Protein AF-A0A7D9M7T0-F1 (afdb_monomer_lite)

InterPro domains:
  IPR007307 Low temperature viability protein Ltv1 [PTHR21531] (1-112)

pLDDT: mean 72.48, std 16.29, range [38.25, 96.38]

Secondary structure (DSSP, 8-state):
----TT--PPP-----TTTT------B-TTT-PBTT-S-SS--------TTSS-SS-----SS-SS--TT--HHHHHHHHHHHHHHHHHHHHHHHHHHHHHHHHHHHHHHHHHHHHHTTS--

Structure (mmCIF, N/CA/C/O backbone):
data_AF-A0A7D9M7T0-F1
#
_entry.id   AF-A0A7D9M7T0-F1
#
loop_
_atom_site.group_PDB
_atom_site.id
_atom_site.type_symbol
_atom_site.label_atom_id
_atom_site.label_alt_id
_atom_site.label_comp_id
_atom_site.label_asym_id
_atom_site.label_entity_id
_atom_site.label_seq_id
_atom_site.pdbx_PDB_ins_code
_atom_site.Cartn_x
_atom_site.Cartn_y
_atom_site.Cartn_z
_atom_site.occupancy
_atom_site.B_iso_or_equiv
_atom_site.auth_seq_id
_atom_site.auth_comp_id
_atom_site.auth_asym_id
_atom_site.auth_atom_id
_atom_site.pdbx_PDB_model_num
ATOM 1 N N . THR A 1 1 ? 5.324 -1.828 -76.327 1.00 62.38 1 THR A N 1
ATOM 2 C CA . THR A 1 1 ? 4.638 -0.762 -75.565 1.00 62.38 1 THR A CA 1
ATOM 3 C C . THR A 1 1 ? 5.184 -0.772 -74.155 1.00 62.38 1 THR A C 1
ATOM 5 O O . THR A 1 1 ? 5.097 -1.794 -73.490 1.00 62.38 1 THR A O 1
ATOM 8 N N . TYR A 1 2 ? 5.849 0.303 -73.731 1.00 72.75 2 TYR A N 1
ATOM 9 C CA . TYR A 1 2 ? 6.428 0.378 -72.387 1.00 72.75 2 TYR A CA 1
ATOM 10 C C . TYR A 1 2 ? 5.342 0.763 -71.377 1.00 72.75 2 TYR A C 1
ATOM 12 O O . TYR A 1 2 ? 4.577 1.696 -71.609 1.00 72.75 2 TYR A O 1
ATOM 20 N N . SER A 1 3 ? 5.258 0.018 -70.277 1.00 74.81 3 SER A N 1
ATOM 21 C CA . SER A 1 3 ? 4.348 0.291 -69.164 1.00 74.81 3 SER A CA 1
ATOM 22 C C . SER A 1 3 ? 5.006 1.291 -68.213 1.00 74.81 3 SER A C 1
ATOM 24 O O . SER A 1 3 ? 5.976 0.942 -67.542 1.00 74.81 3 SER A O 1
ATOM 26 N N . ASN A 1 4 ? 4.488 2.519 -68.128 1.00 75.56 4 ASN A N 1
ATOM 27 C CA . ASN A 1 4 ? 4.960 3.502 -67.152 1.00 75.56 4 ASN A CA 1
ATOM 28 C C . ASN A 1 4 ? 4.275 3.283 -65.796 1.00 75.56 4 ASN A C 1
ATOM 30 O O . ASN A 1 4 ? 3.057 3.391 -65.688 1.00 75.56 4 ASN A O 1
ATOM 34 N N . LEU A 1 5 ? 5.068 3.068 -64.741 1.00 81.25 5 LEU A N 1
ATOM 35 C CA . LEU A 1 5 ? 4.621 2.930 -63.342 1.00 81.25 5 LEU A CA 1
ATOM 36 C C . LEU A 1 5 ? 4.093 4.244 -62.721 1.00 81.25 5 LEU A C 1
ATOM 38 O O . LEU A 1 5 ? 4.030 4.382 -61.503 1.00 81.25 5 LEU A O 1
ATOM 42 N N . TYR A 1 6 ? 3.723 5.234 -63.529 1.00 83.25 6 TYR A N 1
ATOM 43 C CA . TYR A 1 6 ? 3.508 6.608 -63.067 1.00 83.25 6 TYR A CA 1
ATOM 44 C C . TYR A 1 6 ? 2.224 6.803 -62.248 1.00 83.25 6 TYR A C 1
ATOM 46 O O . TYR A 1 6 ? 2.080 7.819 -61.576 1.00 83.25 6 TYR A O 1
ATOM 54 N N . ASN A 1 7 ? 1.297 5.844 -62.292 1.00 86.75 7 ASN A N 1
ATOM 55 C CA . ASN A 1 7 ? 0.024 5.935 -61.587 1.00 86.75 7 ASN A CA 1
ATOM 56 C C . ASN A 1 7 ? -0.278 4.631 -60.840 1.00 86.75 7 ASN A C 1
ATOM 58 O O . ASN A 1 7 ? -0.886 3.715 -61.392 1.00 86.75 7 ASN A O 1
ATOM 62 N N . HIS A 1 8 ? 0.179 4.540 -59.593 1.00 84.94 8 HIS A N 1
ATOM 63 C CA . HIS A 1 8 ? -0.155 3.449 -58.681 1.00 84.94 8 HIS A CA 1
ATOM 64 C C . HIS A 1 8 ? -0.681 4.013 -57.352 1.00 84.94 8 HIS 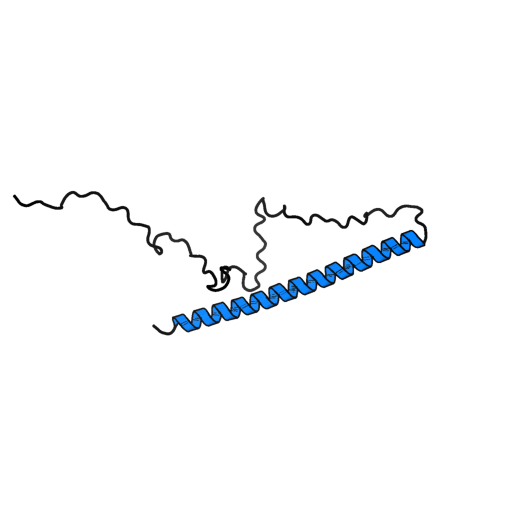A C 1
ATOM 66 O O . HIS A 1 8 ? -0.248 5.090 -56.933 1.00 84.94 8 HIS A O 1
ATOM 72 N N . PRO A 1 9 ? -1.628 3.320 -56.690 1.00 88.88 9 PRO A N 1
ATOM 73 C CA . PRO A 1 9 ? -2.183 3.770 -55.420 1.00 88.88 9 PRO A CA 1
ATOM 74 C C . PRO A 1 9 ? -1.112 3.812 -54.326 1.00 88.88 9 PRO A C 1
ATOM 76 O O . PRO A 1 9 ? -0.141 3.050 -54.343 1.00 88.88 9 PRO A O 1
ATOM 79 N N . THR A 1 10 ? -1.302 4.693 -53.346 1.00 85.88 10 THR A N 1
ATOM 80 C CA . THR A 1 10 ? -0.395 4.805 -52.206 1.00 85.88 10 THR A CA 1
ATOM 81 C C . THR A 1 10 ? -0.544 3.597 -51.284 1.00 85.88 10 THR A C 1
ATOM 83 O O . THR A 1 10 ? -1.638 3.246 -50.844 1.00 85.88 10 THR A O 1
ATOM 86 N N . LEU A 1 11 ? 0.582 2.954 -50.970 1.00 86.88 11 LEU A N 1
ATOM 87 C CA . LEU A 1 11 ? 0.612 1.876 -49.988 1.00 86.88 11 LEU A CA 1
ATOM 88 C C . LEU A 1 11 ? 0.358 2.461 -48.593 1.00 86.88 11 LEU A C 1
ATOM 90 O O . LEU A 1 11 ? 1.093 3.353 -48.157 1.00 86.88 11 LEU A O 1
ATOM 94 N N . ILE A 1 12 ? -0.653 1.947 -47.886 1.00 86.44 12 ILE A N 1
ATOM 95 C CA . ILE A 1 12 ? -0.875 2.278 -46.475 1.00 86.44 12 ILE A CA 1
ATOM 96 C C . ILE A 1 12 ? 0.328 1.750 -45.696 1.00 86.44 12 ILE A C 1
ATOM 98 O O . ILE A 1 12 ? 0.532 0.543 -45.579 1.00 86.44 12 ILE A O 1
ATOM 102 N N . LYS A 1 13 ? 1.154 2.666 -45.192 1.00 81.81 13 LYS A N 1
ATOM 103 C CA . LYS A 1 13 ? 2.276 2.323 -44.323 1.00 81.81 13 LYS A CA 1
ATOM 104 C C . LYS A 1 13 ? 1.727 2.138 -42.920 1.00 81.81 13 LYS A C 1
ATOM 106 O O . LYS A 1 13 ? 1.051 3.030 -42.408 1.00 81.81 13 LYS A O 1
ATOM 111 N N . GLU A 1 14 ? 2.047 1.016 -42.283 1.00 77.25 14 GLU A N 1
ATOM 112 C CA . GLU A 1 14 ? 1.928 0.950 -40.830 1.00 77.25 14 GLU A CA 1
ATOM 113 C C . GLU A 1 14 ? 2.741 2.108 -40.257 1.00 77.25 14 GLU A C 1
ATOM 115 O O . GLU A 1 14 ? 3.882 2.335 -40.679 1.00 77.25 14 GLU A O 1
ATOM 120 N N . SER A 1 15 ? 2.163 2.868 -39.326 1.00 72.06 15 SER A N 1
ATOM 121 C CA . SER A 1 15 ? 2.928 3.872 -38.604 1.00 72.06 15 SER A CA 1
ATOM 122 C C . SER A 1 15 ? 4.055 3.135 -37.875 1.00 72.06 15 SER A C 1
ATOM 124 O O . SER A 1 15 ? 3.859 2.531 -36.820 1.00 72.06 15 SER A O 1
ATOM 126 N N . SER A 1 16 ? 5.250 3.150 -38.462 1.00 67.25 16 SER A N 1
ATOM 127 C CA . SER A 1 16 ? 6.317 3.884 -37.822 1.00 67.25 16 SER A CA 1
ATOM 128 C C . SER A 1 16 ? 6.237 3.884 -36.306 1.00 67.25 16 SER A C 1
ATOM 130 O O . SER A 1 16 ? 5.626 4.790 -35.753 1.00 67.25 16 SER A O 1
ATOM 132 N N . LYS A 1 17 ? 6.838 2.926 -35.597 1.00 60.50 17 LYS A N 1
ATOM 133 C CA . LYS A 1 17 ? 6.875 2.935 -34.122 1.00 60.50 17 LYS A CA 1
ATOM 134 C C . LYS A 1 17 ? 7.429 4.251 -33.536 1.00 60.50 17 LYS A C 1
ATOM 136 O O . LYS A 1 17 ? 7.275 4.476 -32.340 1.00 60.50 17 LYS A O 1
ATOM 141 N N . LYS A 1 18 ? 8.114 5.049 -34.366 1.00 60.97 18 LYS A N 1
ATOM 142 C CA . LYS A 1 18 ? 8.663 6.381 -34.087 1.00 60.97 18 LYS A CA 1
ATOM 143 C C . LYS A 1 18 ? 7.729 7.531 -34.505 1.00 60.97 18 LYS A C 1
ATOM 145 O O . LYS A 1 18 ? 7.844 8.613 -33.945 1.00 60.97 18 LYS A O 1
ATOM 150 N N . ASP A 1 19 ? 6.803 7.288 -35.430 1.00 63.22 19 ASP A N 1
ATOM 151 C CA . ASP A 1 19 ? 5.977 8.312 -36.084 1.00 63.22 19 ASP A CA 1
ATOM 152 C C . ASP A 1 19 ? 4.658 8.581 -35.337 1.00 63.22 19 ASP A C 1
ATOM 154 O O . ASP A 1 19 ? 4.049 9.628 -35.529 1.00 63.22 19 ASP A O 1
ATOM 158 N N . SER A 1 20 ? 4.226 7.678 -34.444 1.00 65.50 20 SER A N 1
ATOM 159 C CA . SER A 1 20 ? 2.995 7.850 -33.653 1.00 65.50 20 SER A CA 1
ATOM 160 C C . SER A 1 20 ? 3.141 8.786 -32.446 1.00 65.50 20 SER A C 1
ATOM 162 O O . SER A 1 20 ? 2.155 9.055 -31.769 1.00 65.50 20 SER A O 1
ATOM 164 N N . GLY A 1 21 ? 4.350 9.263 -32.123 1.00 61.44 21 GLY A N 1
ATOM 165 C CA . GLY A 1 21 ? 4.604 10.154 -30.976 1.00 61.44 21 GLY A CA 1
ATOM 166 C C . GLY A 1 21 ? 4.344 9.544 -29.584 1.00 61.44 21 GLY A C 1
ATOM 167 O O . GLY A 1 21 ? 4.709 10.138 -28.568 1.00 61.44 21 GLY A O 1
ATOM 168 N N . GLU A 1 22 ? 3.760 8.348 -29.510 1.00 65.62 22 GLU A N 1
ATOM 169 C CA . GLU A 1 22 ? 3.419 7.663 -28.267 1.00 65.62 22 GLU A CA 1
ATOM 170 C C . GLU A 1 22 ? 4.643 6.963 -27.663 1.00 65.62 22 GLU A C 1
ATOM 172 O O . GLU A 1 22 ? 5.263 6.073 -28.257 1.00 65.62 22 GLU A O 1
ATOM 177 N N . LYS A 1 23 ? 4.994 7.344 -26.430 1.00 68.06 23 LYS A N 1
ATOM 178 C CA . LYS A 1 23 ? 6.060 6.681 -25.672 1.00 68.06 23 LYS A CA 1
ATOM 179 C C . LYS A 1 23 ? 5.615 5.265 -25.313 1.00 68.06 23 LYS A C 1
ATOM 181 O O . LYS A 1 23 ? 4.687 5.073 -24.532 1.00 68.06 23 LYS A O 1
ATOM 186 N N . ARG A 1 24 ? 6.312 4.269 -25.856 1.00 69.94 24 ARG A N 1
ATOM 187 C CA . ARG A 1 24 ? 6.086 2.855 -25.537 1.00 69.94 24 ARG A CA 1
ATOM 188 C C . ARG A 1 24 ? 6.317 2.600 -24.053 1.00 69.94 24 ARG A C 1
ATOM 190 O O . ARG A 1 24 ? 7.345 2.991 -23.503 1.00 69.94 24 ARG A O 1
ATOM 197 N N . ILE A 1 25 ? 5.382 1.890 -23.430 1.00 76.25 25 ILE A N 1
ATOM 198 C CA . ILE A 1 25 ? 5.556 1.394 -22.069 1.00 76.25 25 ILE A CA 1
ATOM 199 C C . ILE A 1 25 ? 6.592 0.266 -22.119 1.00 76.25 25 ILE A C 1
ATOM 201 O O . ILE A 1 25 ? 6.365 -0.775 -22.734 1.00 76.25 25 ILE A O 1
ATOM 205 N N . ASN A 1 26 ? 7.747 0.478 -21.491 1.00 75.62 26 ASN A N 1
ATOM 206 C CA . ASN A 1 26 ? 8.794 -0.537 -21.420 1.00 75.62 26 ASN A CA 1
ATOM 207 C C . ASN A 1 26 ? 8.409 -1.584 -20.374 1.00 75.62 26 ASN A C 1
ATOM 209 O O . ASN A 1 26 ? 8.368 -1.271 -19.190 1.00 75.62 26 ASN A O 1
ATOM 213 N N . LEU A 1 27 ? 8.133 -2.818 -20.791 1.00 78.94 27 LEU A N 1
ATOM 214 C CA . LEU A 1 27 ? 7.791 -3.911 -19.878 1.00 78.94 27 LEU A CA 1
ATOM 215 C C . LEU A 1 27 ? 9.038 -4.703 -19.468 1.00 78.94 27 LEU A C 1
ATOM 217 O O . LEU A 1 27 ? 9.968 -4.887 -20.259 1.00 78.94 27 LEU A O 1
ATOM 221 N N . SER A 1 28 ? 9.055 -5.215 -18.238 1.00 75.50 28 SER A N 1
ATOM 222 C CA . SER A 1 28 ? 10.078 -6.159 -17.798 1.00 75.50 28 SER A CA 1
ATOM 223 C C . SER A 1 28 ? 9.923 -7.478 -18.564 1.00 75.50 28 SER A C 1
ATOM 225 O O . SER A 1 28 ? 8.832 -8.035 -18.665 1.00 75.50 28 SER A O 1
ATOM 227 N N . LYS A 1 29 ? 11.027 -8.014 -19.099 1.00 77.12 29 LYS A N 1
ATOM 228 C CA . LYS A 1 29 ? 10.996 -9.249 -19.910 1.00 77.12 29 LYS A CA 1
ATOM 229 C C . LYS A 1 29 ? 10.499 -10.472 -19.132 1.00 77.12 29 LYS A C 1
ATOM 231 O O . LYS A 1 29 ? 9.989 -11.408 -19.729 1.00 77.12 29 LYS A O 1
ATOM 236 N N . ARG A 1 30 ? 10.693 -10.472 -17.810 1.00 77.94 30 ARG A N 1
ATOM 237 C CA . ARG A 1 30 ? 10.366 -11.604 -16.937 1.00 77.94 30 ARG A CA 1
ATOM 238 C C . ARG A 1 30 ? 8.922 -11.581 -16.443 1.00 77.94 30 ARG A C 1
ATOM 240 O O . ARG A 1 30 ? 8.332 -12.640 -16.301 1.00 77.94 30 ARG A O 1
ATOM 247 N N . GLU A 1 31 ? 8.381 -10.405 -16.138 1.00 73.06 31 GLU A N 1
ATOM 248 C CA . GLU A 1 31 ? 7.118 -10.295 -15.393 1.00 73.06 31 GLU A CA 1
ATOM 249 C C . GLU A 1 31 ? 6.058 -9.488 -16.141 1.00 73.06 31 GLU A C 1
ATOM 251 O O . GLU A 1 31 ? 4.923 -9.409 -15.687 1.00 73.06 31 GLU A O 1
ATOM 256 N N . GLY A 1 32 ? 6.410 -8.860 -17.269 1.00 75.19 32 GLY A N 1
ATOM 257 C CA . GLY A 1 32 ? 5.486 -8.016 -18.023 1.00 75.19 32 GLY A CA 1
ATOM 258 C C . GLY A 1 32 ? 5.068 -6.746 -17.277 1.00 75.19 32 GLY A C 1
ATOM 259 O O . GLY A 1 32 ? 4.127 -6.080 -17.694 1.00 75.19 32 GLY A O 1
ATOM 260 N N . ILE A 1 33 ? 5.750 -6.392 -16.183 1.00 76.12 33 ILE A N 1
ATOM 261 C CA . ILE A 1 33 ? 5.443 -5.204 -15.378 1.00 76.12 33 ILE A CA 1
ATOM 262 C C . ILE A 1 33 ? 6.102 -3.981 -16.022 1.00 76.12 33 ILE A C 1
ATOM 264 O O . ILE A 1 33 ? 7.276 -4.055 -16.401 1.00 76.12 33 ILE A O 1
ATOM 268 N N . PRO A 1 34 ? 5.397 -2.846 -16.137 1.00 78.56 34 PRO A N 1
ATOM 269 C CA . PRO A 1 34 ? 5.957 -1.648 -16.737 1.00 78.56 34 PRO A CA 1
ATOM 270 C C . PRO A 1 34 ? 7.058 -1.021 -15.869 1.00 78.56 34 PRO A C 1
ATOM 272 O O . PRO A 1 34 ? 6.881 -0.744 -14.684 1.00 78.56 34 PRO A O 1
ATOM 275 N N . LEU A 1 35 ? 8.213 -0.780 -16.484 1.00 73.31 35 LEU A N 1
ATOM 276 C CA . LEU A 1 35 ? 9.381 -0.137 -15.895 1.00 73.31 35 LEU A CA 1
ATOM 277 C C . LEU A 1 35 ? 9.221 1.389 -15.944 1.00 73.31 35 LEU 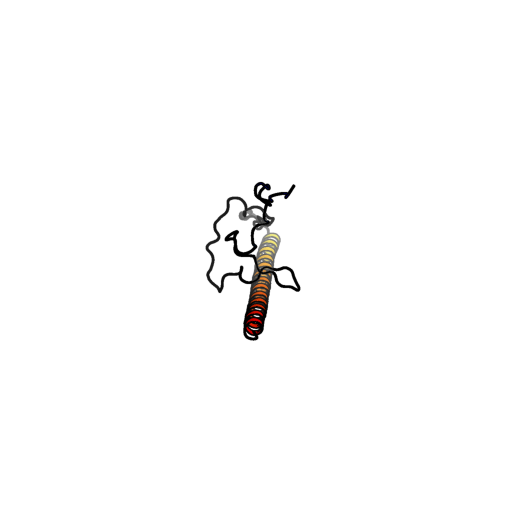A C 1
ATOM 279 O O . LEU A 1 35 ? 8.862 1.948 -16.978 1.00 73.31 35 LEU A O 1
ATOM 283 N N . GLY A 1 36 ? 9.534 2.074 -14.838 1.00 68.88 36 GLY A N 1
ATOM 284 C CA . GLY A 1 36 ? 9.549 3.546 -14.776 1.00 68.88 36 GLY A CA 1
ATOM 285 C C . GLY A 1 36 ? 8.184 4.221 -14.612 1.00 68.88 36 GLY A C 1
ATOM 286 O O . GLY A 1 36 ? 8.086 5.431 -14.780 1.00 68.88 36 GLY A O 1
ATOM 287 N N . VAL A 1 37 ? 7.134 3.461 -14.280 1.00 67.00 37 VAL A N 1
ATOM 288 C CA . VAL A 1 37 ? 5.793 4.006 -13.977 1.00 67.00 37 VAL A CA 1
ATOM 289 C C . VAL A 1 37 ? 5.663 4.417 -12.508 1.00 67.00 37 VAL A C 1
ATOM 291 O O . VAL A 1 37 ? 4.920 5.340 -12.176 1.00 67.00 37 VAL A O 1
ATOM 294 N N . LEU A 1 38 ? 6.407 3.765 -11.613 1.00 63.66 38 LEU A N 1
ATOM 295 C CA . LEU A 1 38 ? 6.515 4.197 -10.225 1.00 63.66 38 LEU A CA 1
ATOM 296 C C . LEU A 1 38 ? 7.420 5.428 -10.187 1.00 63.66 38 LEU A C 1
ATOM 298 O O . LEU A 1 38 ? 8.612 5.329 -10.456 1.00 63.66 38 LEU A O 1
ATOM 302 N N . SER A 1 39 ? 6.838 6.588 -9.886 1.00 60.88 39 SER A N 1
ATOM 303 C CA . SER A 1 39 ? 7.575 7.838 -9.703 1.00 60.88 39 SER A CA 1
ATOM 304 C C . SER A 1 39 ? 8.714 7.654 -8.693 1.00 60.88 39 SER A C 1
ATOM 306 O O . SER A 1 39 ? 8.547 6.943 -7.698 1.00 60.88 39 SER A O 1
ATOM 308 N N . ASP A 1 40 ? 9.848 8.331 -8.916 1.00 60.41 40 ASP A N 1
ATOM 309 C CA . ASP A 1 40 ? 11.087 8.274 -8.110 1.00 60.41 40 ASP A CA 1
ATOM 310 C C . ASP A 1 40 ? 10.938 8.853 -6.682 1.00 60.41 40 ASP A C 1
ATOM 312 O O . ASP A 1 40 ? 11.743 9.641 -6.195 1.00 60.41 40 ASP A O 1
ATOM 316 N N . GLY A 1 41 ? 9.858 8.520 -5.978 1.00 55.97 41 GLY A N 1
ATOM 317 C CA . GLY A 1 41 ? 9.539 9.047 -4.657 1.00 55.97 41 GLY A CA 1
ATOM 318 C C . GLY A 1 41 ? 8.753 10.357 -4.673 1.00 55.97 41 GLY A C 1
ATOM 319 O O . GLY A 1 41 ? 8.348 10.812 -3.602 1.00 55.97 41 GLY A O 1
ATOM 320 N N . LYS A 1 42 ? 8.444 10.934 -5.844 1.00 53.28 42 LYS A N 1
ATOM 321 C CA . LYS A 1 42 ? 7.410 11.974 -5.922 1.00 53.28 42 LYS A CA 1
ATOM 322 C C . LYS A 1 42 ? 6.072 11.317 -5.609 1.00 53.28 42 LYS A C 1
ATOM 324 O O . LYS A 1 42 ? 5.636 10.430 -6.342 1.00 53.28 42 LYS A O 1
ATOM 329 N N . LYS A 1 43 ? 5.436 11.718 -4.506 1.00 51.91 43 LYS A N 1
ATOM 330 C CA . LYS A 1 43 ? 4.020 11.427 -4.282 1.00 51.91 43 LYS A CA 1
ATOM 331 C C . LYS A 1 43 ? 3.295 12.048 -5.470 1.00 51.91 43 LYS A C 1
ATOM 333 O O . LYS A 1 43 ? 3.171 13.266 -5.527 1.00 51.91 43 LYS A O 1
ATOM 338 N N . ASN A 1 44 ? 2.910 11.240 -6.449 1.00 47.91 44 ASN A N 1
ATOM 339 C CA . ASN A 1 44 ? 1.900 11.690 -7.383 1.00 47.91 44 ASN A CA 1
ATOM 340 C C . ASN A 1 44 ? 0.661 11.875 -6.513 1.00 47.91 44 ASN A C 1
ATOM 342 O O . ASN A 1 44 ? 0.144 10.903 -5.962 1.00 47.91 44 ASN A O 1
ATOM 346 N N . GLU A 1 45 ? 0.262 13.127 -6.304 1.00 53.09 45 GLU A N 1
ATOM 347 C CA . GLU A 1 45 ? -1.127 13.450 -6.011 1.00 53.09 45 GLU A CA 1
ATOM 348 C C . GLU A 1 45 ? -1.902 12.716 -7.104 1.00 53.09 45 GLU A C 1
ATOM 350 O O . GLU A 1 45 ? -1.757 13.027 -8.287 1.00 53.09 45 GLU A O 1
ATOM 355 N N . SER A 1 46 ? -2.549 11.606 -6.754 1.00 51.09 46 SER A N 1
ATOM 356 C CA . SER A 1 46 ? -3.268 10.801 -7.732 1.00 51.09 46 SER A CA 1
ATOM 357 C C . SER A 1 46 ? -4.212 11.737 -8.484 1.00 51.09 46 SER A C 1
ATOM 359 O O . SER A 1 46 ? -4.980 12.424 -7.802 1.00 51.09 46 SER A O 1
ATOM 361 N N . PRO A 1 47 ? -4.219 11.788 -9.832 1.00 47.22 47 PRO A N 1
ATOM 362 C CA . PRO A 1 47 ? -5.362 12.370 -10.502 1.00 47.22 47 PRO A CA 1
ATOM 363 C C . PRO A 1 47 ? -6.524 11.493 -10.063 1.00 47.22 47 PRO A C 1
ATOM 365 O O . PRO A 1 47 ? -6.543 10.288 -10.322 1.00 47.22 47 PRO A O 1
ATOM 368 N N . GLN A 1 48 ? -7.416 12.071 -9.269 1.00 47.41 48 GLN A N 1
ATOM 369 C CA . GLN A 1 48 ? -8.599 11.405 -8.770 1.00 47.41 48 GLN A CA 1
ATOM 370 C C . GLN A 1 48 ? -9.520 11.193 -9.972 1.00 47.41 48 GLN A C 1
ATOM 372 O O . GLN A 1 48 ? -10.438 11.962 -10.225 1.00 47.41 48 GLN A O 1
ATOM 377 N N . GLY A 1 49 ? -9.194 10.192 -10.791 1.00 39.75 49 GLY A N 1
ATOM 378 C CA . GLY A 1 49 ? -10.027 9.760 -11.895 1.00 39.75 49 GLY 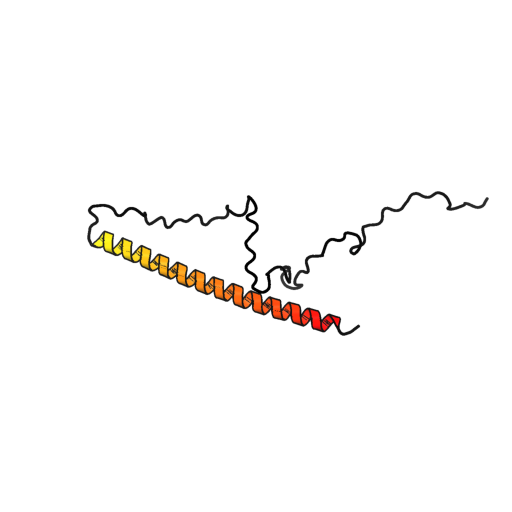A CA 1
ATOM 379 C C . GLY A 1 49 ? -11.358 9.272 -11.321 1.00 39.75 49 GLY A C 1
ATOM 380 O O . GLY A 1 49 ? -11.350 8.603 -10.281 1.00 39.75 49 GLY A O 1
ATOM 381 N N . PRO A 1 50 ? -12.498 9.564 -11.968 1.00 42.56 50 PRO A N 1
ATOM 382 C CA . PRO A 1 50 ? -13.840 9.316 -11.430 1.00 42.56 50 PRO A CA 1
ATOM 383 C C . PRO A 1 50 ? -14.237 7.822 -11.343 1.00 42.56 50 PRO A C 1
ATOM 385 O O . PRO A 1 50 ? -15.419 7.500 -11.341 1.00 42.56 50 PRO A O 1
ATOM 388 N N . GLY A 1 51 ? -13.274 6.897 -11.244 1.00 45.59 51 GLY A N 1
ATOM 389 C CA . GLY A 1 51 ? -13.499 5.447 -11.187 1.00 45.59 51 GLY A CA 1
ATOM 390 C C . GLY A 1 51 ? -12.574 4.654 -10.251 1.00 45.59 51 GLY A C 1
ATOM 391 O O . GLY A 1 51 ? -12.755 3.452 -10.121 1.00 45.59 51 GLY A O 1
ATOM 392 N N . ALA A 1 52 ? -11.613 5.279 -9.557 1.00 45.75 52 ALA A N 1
ATOM 393 C CA . ALA A 1 52 ? -10.653 4.568 -8.690 1.00 45.75 52 ALA A CA 1
ATOM 394 C C . ALA A 1 52 ? -11.127 4.368 -7.231 1.00 45.75 52 ALA A C 1
ATOM 396 O O . ALA A 1 52 ? -10.334 4.029 -6.357 1.00 45.75 52 ALA A O 1
ATOM 397 N N . ASN A 1 53 ? -12.414 4.594 -6.955 1.00 46.88 53 ASN A N 1
ATOM 398 C CA . ASN A 1 53 ? -13.000 4.539 -5.610 1.00 46.88 53 ASN A CA 1
ATOM 399 C C . ASN A 1 53 ? -13.912 3.317 -5.393 1.00 46.88 53 ASN A C 1
ATOM 401 O O . ASN A 1 53 ? -14.801 3.376 -4.547 1.00 46.88 53 ASN A O 1
ATOM 405 N N . GLN A 1 54 ? -13.765 2.234 -6.161 1.00 50.97 54 GLN A N 1
ATOM 406 C CA . GLN A 1 54 ? -14.674 1.083 -6.056 1.00 50.97 54 GLN A CA 1
ATOM 407 C C . GLN A 1 54 ? -13.968 -0.260 -6.258 1.00 50.97 54 GLN A C 1
ATOM 409 O O . GLN A 1 54 ? -14.290 -1.016 -7.166 1.00 50.97 54 GLN A O 1
ATOM 414 N N . SER A 1 55 ? -13.023 -0.588 -5.382 1.00 45.25 55 SER A N 1
ATOM 415 C CA . SER A 1 55 ? -12.642 -1.989 -5.194 1.00 45.25 55 SER A CA 1
ATOM 416 C C . SER A 1 55 ? -12.383 -2.278 -3.713 1.00 45.25 55 SER A C 1
ATOM 418 O O . SER A 1 55 ? -11.316 -1.984 -3.178 1.00 45.25 55 SER A O 1
ATOM 420 N 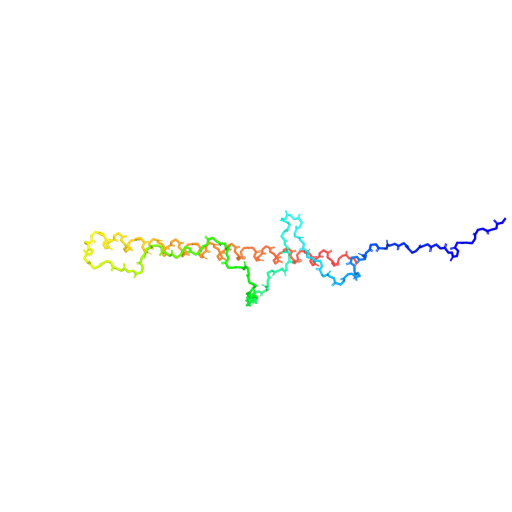N . GLU A 1 56 ? -13.430 -2.816 -3.082 1.00 54.09 56 GLU A N 1
ATOM 421 C CA . GLU A 1 56 ? -13.408 -3.872 -2.052 1.00 54.09 56 GLU A CA 1
ATOM 422 C C . GLU A 1 56 ? -12.914 -3.593 -0.618 1.00 54.09 56 GLU A C 1
ATOM 424 O O . GLU A 1 56 ? -12.840 -4.530 0.161 1.00 54.09 56 GLU A O 1
ATOM 429 N N . GLU A 1 57 ? -12.663 -2.354 -0.175 1.00 47.38 57 GLU A N 1
ATOM 430 C CA . GLU A 1 57 ? -12.345 -2.121 1.255 1.00 47.38 57 GLU A CA 1
ATOM 431 C C . GLU A 1 57 ? -12.887 -0.782 1.787 1.00 47.38 57 GLU A C 1
ATOM 433 O O . GLU A 1 57 ? -12.259 -0.059 2.558 1.00 47.38 57 GLU A O 1
ATOM 438 N N . SER A 1 58 ? -14.146 -0.491 1.465 1.00 48.84 58 SER A N 1
ATOM 439 C CA . SER A 1 58 ? -15.012 0.261 2.386 1.00 48.84 58 SER A CA 1
ATOM 440 C C . SER A 1 58 ? -15.435 -0.623 3.578 1.00 48.84 58 SER A C 1
ATOM 442 O O . SER A 1 58 ? -16.512 -0.434 4.148 1.00 48.84 58 SER A O 1
ATOM 444 N N . GLN A 1 59 ? -14.582 -1.575 3.993 1.00 56.47 59 GLN A N 1
ATOM 445 C CA . GLN A 1 59 ? -14.615 -2.207 5.308 1.00 56.47 59 GLN A CA 1
ATOM 446 C C . GLN A 1 59 ? -14.247 -1.141 6.341 1.00 56.47 59 GLN A C 1
ATOM 448 O O . GLN A 1 59 ? -13.182 -1.102 6.958 1.00 56.47 59 GLN A O 1
ATOM 453 N N . ARG A 1 60 ? -15.172 -0.207 6.535 1.00 52.50 60 ARG A N 1
ATOM 454 C CA . ARG A 1 60 ? -15.285 0.489 7.803 1.00 52.50 60 ARG A CA 1
ATOM 455 C C . ARG A 1 60 ? -15.242 -0.597 8.879 1.00 52.50 60 ARG A C 1
ATOM 457 O O . ARG A 1 60 ? -15.976 -1.576 8.728 1.00 52.50 60 ARG A O 1
ATOM 464 N N . PRO A 1 61 ? -14.444 -0.456 9.948 1.00 54.75 61 PRO A N 1
ATOM 465 C CA . PRO A 1 61 ? -14.516 -1.406 11.043 1.00 54.75 61 PRO A CA 1
ATOM 466 C C . PRO A 1 61 ? -15.969 -1.498 11.503 1.00 54.75 61 PRO A C 1
ATOM 468 O O . PRO A 1 61 ? -16.541 -0.522 11.997 1.00 54.75 61 PRO A O 1
ATOM 471 N N . SER A 1 62 ? -16.576 -2.670 11.297 1.00 53.06 62 SER A N 1
ATOM 472 C CA . SER A 1 62 ? -17.965 -2.945 11.678 1.00 53.06 62 SER A CA 1
ATOM 473 C C . SER A 1 62 ? -18.132 -3.044 13.197 1.00 53.06 62 SER A C 1
ATOM 475 O O . SER A 1 62 ? -19.248 -3.170 13.697 1.00 53.06 62 SER A O 1
ATOM 477 N N . ALA A 1 63 ? -17.044 -2.883 13.960 1.00 56.03 63 ALA A N 1
ATOM 478 C CA . ALA A 1 63 ? -17.068 -2.624 15.390 1.00 56.03 63 ALA A CA 1
ATOM 479 C C . ALA A 1 63 ? -17.568 -1.192 15.671 1.00 56.03 63 ALA A C 1
ATOM 481 O O . ALA A 1 63 ? -16.822 -0.326 16.120 1.00 56.03 63 ALA A O 1
ATOM 482 N N . SER A 1 64 ? -18.843 -0.970 15.340 1.00 57.69 64 SER A N 1
ATOM 483 C CA . SER A 1 64 ? -19.770 0.070 15.781 1.00 57.69 64 SER A CA 1
ATOM 484 C C . SER A 1 64 ? -19.136 1.236 16.545 1.00 57.69 64 SER A C 1
ATOM 486 O O . SER A 1 64 ? -18.736 1.119 17.705 1.00 57.69 64 SER A O 1
ATOM 488 N N . HIS A 1 65 ? -19.141 2.413 15.915 1.00 58.78 65 HIS A N 1
ATOM 489 C CA . HIS A 1 65 ? -18.744 3.681 16.535 1.00 58.78 65 HIS A CA 1
ATOM 490 C C . HIS A 1 65 ? -19.604 4.042 17.765 1.00 58.78 65 HIS A C 1
ATOM 492 O O . HIS A 1 65 ? -19.264 4.962 18.509 1.00 58.78 65 HIS A O 1
ATOM 498 N N . VAL A 1 66 ? -20.698 3.314 18.011 1.00 73.50 66 VAL A N 1
ATOM 499 C CA . VAL A 1 66 ? -21.618 3.558 19.116 1.00 73.50 66 VAL A CA 1
ATOM 500 C C . VAL A 1 66 ? -21.406 2.510 20.208 1.00 73.50 66 VAL A C 1
ATOM 502 O O . VAL A 1 66 ? -21.723 1.332 20.055 1.00 73.50 66 VAL A O 1
ATOM 505 N N . ARG A 1 67 ? -20.887 2.957 21.355 1.00 78.94 67 ARG A N 1
ATOM 506 C CA . ARG A 1 67 ? -20.889 2.177 22.602 1.00 78.94 67 ARG A CA 1
ATOM 507 C C . ARG A 1 67 ? -22.337 1.950 23.048 1.00 78.94 67 ARG A C 1
ATOM 509 O O . ARG A 1 67 ? -23.068 2.922 23.229 1.00 78.94 67 ARG A O 1
ATOM 516 N N . SER A 1 68 ? -22.723 0.705 23.327 1.00 79.50 68 SER A N 1
ATOM 517 C CA . SER A 1 68 ? -24.008 0.426 23.976 1.00 79.50 68 SER A CA 1
ATOM 518 C C . SER A 1 68 ? -23.995 0.936 25.424 1.00 79.50 68 SER A C 1
ATOM 520 O O . SER A 1 68 ? -23.053 0.708 26.193 1.00 79.50 68 SER A O 1
ATOM 522 N N . ARG A 1 69 ? -25.029 1.692 25.809 1.00 80.25 69 ARG A N 1
ATOM 523 C CA . ARG A 1 69 ? -25.226 2.093 27.207 1.00 80.25 69 ARG A CA 1
ATOM 524 C C . ARG A 1 69 ? -25.747 0.864 27.963 1.00 80.25 69 ARG A C 1
ATOM 526 O O . ARG A 1 69 ? -26.812 0.371 27.628 1.00 80.25 69 ARG A O 1
ATOM 533 N N . GLY A 1 70 ? -24.972 0.358 28.926 1.00 84.06 70 GLY A N 1
ATOM 534 C CA . GLY A 1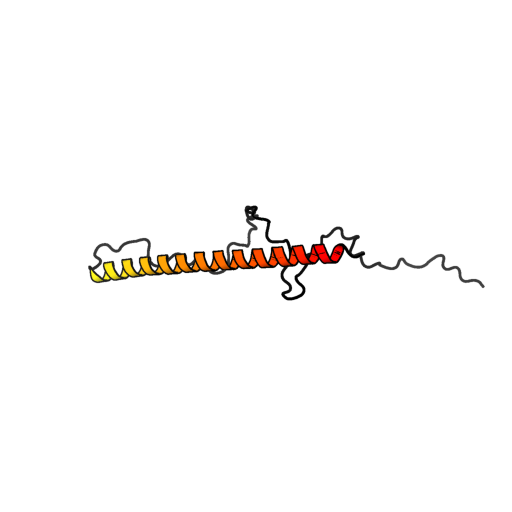 70 ? -25.324 -0.831 29.721 1.00 84.06 70 GLY A CA 1
ATOM 535 C C . GLY A 1 70 ? -24.536 -2.115 29.415 1.00 84.06 70 GLY A C 1
ATOM 536 O O . GLY A 1 70 ? -24.936 -3.174 29.879 1.00 84.06 70 GLY A O 1
ATOM 537 N N . GLU A 1 71 ? -23.428 -2.058 28.658 1.00 83.00 71 GLU A N 1
ATOM 538 C CA . GLU A 1 71 ? -22.580 -3.247 28.429 1.00 83.00 71 GLU A CA 1
ATOM 539 C C . GLU A 1 71 ? -22.065 -3.867 29.749 1.00 83.00 71 GLU A C 1
ATOM 541 O O . GLU A 1 71 ? -21.589 -3.149 30.634 1.00 83.00 71 GLU A O 1
ATOM 546 N N . THR A 1 72 ? -22.106 -5.202 29.863 1.00 91.00 72 THR A N 1
ATOM 547 C CA . THR A 1 72 ? -21.465 -5.936 30.967 1.00 91.00 72 THR A CA 1
ATOM 548 C C . THR A 1 72 ? -19.937 -5.832 30.872 1.00 91.00 72 THR A C 1
ATOM 550 O O . THR A 1 72 ? -19.367 -5.508 29.822 1.00 91.00 72 THR A O 1
ATOM 553 N N . ALA A 1 73 ? -19.233 -6.101 31.976 1.00 91.19 73 ALA A N 1
ATOM 554 C CA . ALA A 1 73 ? -17.772 -5.999 32.024 1.00 91.19 73 ALA A CA 1
ATOM 555 C C . ALA A 1 73 ? -17.071 -6.919 31.003 1.00 91.19 73 ALA A C 1
ATOM 557 O O . ALA A 1 73 ? -16.068 -6.529 30.398 1.00 91.19 73 ALA A O 1
ATOM 558 N N . GLU A 1 74 ? -17.625 -8.109 30.771 1.00 90.88 74 GLU A N 1
ATOM 559 C CA . GLU A 1 74 ? -17.110 -9.093 29.815 1.00 90.88 74 GLU A CA 1
ATOM 560 C C . GLU A 1 74 ? -17.267 -8.621 28.369 1.00 90.88 74 GLU A C 1
ATOM 562 O O . GLU A 1 74 ? -16.294 -8.607 27.612 1.00 90.88 74 GLU A O 1
ATOM 567 N N . VAL A 1 75 ? -18.453 -8.119 28.012 1.00 87.62 75 VAL A N 1
ATOM 568 C CA . VAL A 1 75 ? -18.731 -7.560 26.680 1.00 87.62 75 VAL A CA 1
ATOM 569 C C . VAL A 1 75 ? -17.825 -6.356 26.401 1.00 87.62 75 VAL A C 1
ATOM 571 O O . VAL A 1 75 ? -17.227 -6.250 25.327 1.00 87.62 75 VAL A O 1
ATOM 574 N N . LYS A 1 76 ? -17.607 -5.493 27.403 1.00 88.50 76 LYS A N 1
ATOM 575 C CA . LYS A 1 76 ? -16.659 -4.370 27.314 1.00 88.50 76 LYS A CA 1
ATOM 576 C C . LYS A 1 76 ? -15.224 -4.838 27.060 1.00 88.50 76 LYS A C 1
ATOM 578 O O . LYS A 1 76 ? -14.495 -4.198 26.294 1.00 88.50 76 LYS A O 1
ATOM 583 N N . LYS A 1 77 ? -14.790 -5.921 27.715 1.00 90.69 77 LYS A N 1
ATOM 584 C CA . LYS A 1 77 ? -13.454 -6.510 27.534 1.00 90.69 77 LYS A CA 1
ATOM 585 C C . LYS A 1 77 ? -13.301 -7.082 26.126 1.00 90.69 77 LYS A C 1
ATOM 587 O O . LYS A 1 77 ? -12.336 -6.723 25.454 1.00 90.69 77 LYS A O 1
ATOM 592 N N . ALA A 1 78 ? -14.266 -7.877 25.667 1.00 89.38 78 ALA A N 1
ATOM 593 C CA . ALA A 1 78 ? -14.274 -8.462 24.327 1.00 89.38 78 ALA A CA 1
ATOM 594 C C . ALA A 1 78 ? -14.222 -7.378 23.238 1.00 89.38 78 ALA A C 1
ATOM 596 O O . ALA A 1 78 ? -13.369 -7.421 22.352 1.00 89.38 78 ALA A O 1
ATOM 597 N N . ARG A 1 79 ? -15.032 -6.319 23.371 1.00 86.44 79 ARG A N 1
ATOM 598 C CA . ARG A 1 79 ? -15.029 -5.181 22.439 1.00 86.44 79 ARG A CA 1
ATOM 599 C C . ARG A 1 79 ? -13.667 -4.492 22.362 1.00 86.44 79 ARG A C 1
ATOM 601 O O . ARG A 1 79 ? -13.171 -4.192 21.279 1.00 86.44 79 ARG A O 1
ATOM 608 N N . LYS A 1 80 ? -13.039 -4.228 23.513 1.00 89.69 80 LYS A N 1
ATOM 609 C CA . LYS A 1 80 ? -11.701 -3.616 23.554 1.00 89.69 80 LYS A CA 1
ATOM 610 C C . LYS A 1 80 ? -10.629 -4.532 22.964 1.00 89.69 80 LYS A C 1
ATOM 612 O O . LYS A 1 80 ? -9.710 -4.034 22.317 1.00 89.69 80 LYS A O 1
ATOM 617 N N . GLN A 1 81 ? -10.727 -5.840 23.199 1.00 91.19 81 GLN A N 1
ATOM 618 C CA . GLN A 1 81 ? -9.806 -6.822 22.630 1.00 91.19 81 GLN A CA 1
ATOM 619 C C . GLN A 1 81 ? -9.913 -6.867 21.105 1.00 91.19 81 GLN A C 1
ATOM 621 O O . GLN A 1 81 ? -8.877 -6.791 20.452 1.00 91.19 81 GLN A O 1
ATOM 626 N N . LEU A 1 82 ? -11.129 -6.867 20.555 1.00 88.00 82 LEU A N 1
ATOM 627 C CA . LEU A 1 82 ? -11.369 -6.837 19.111 1.00 88.00 82 LEU A CA 1
ATOM 628 C C . LEU A 1 82 ? -10.715 -5.607 18.463 1.00 88.00 82 LEU A C 1
ATOM 630 O O . LEU A 1 82 ? -9.898 -5.749 17.559 1.00 88.00 82 LEU A O 1
ATOM 634 N N . VAL A 1 83 ? -10.952 -4.405 19.004 1.00 88.50 83 VAL A N 1
ATOM 635 C CA . VAL A 1 83 ? -10.321 -3.168 18.497 1.00 88.50 83 VAL A CA 1
ATOM 636 C C . VAL A 1 83 ? -8.791 -3.219 18.604 1.00 88.50 83 VAL A C 1
ATOM 638 O O . VAL A 1 83 ? -8.077 -2.685 17.754 1.00 88.50 83 VAL A O 1
ATOM 641 N N . LYS A 1 84 ? -8.250 -3.830 19.664 1.00 92.25 84 LYS A N 1
ATOM 642 C CA . LYS A 1 84 ? -6.797 -3.970 19.833 1.00 92.25 84 LYS A CA 1
ATOM 643 C C . LYS A 1 84 ? -6.205 -4.918 18.788 1.00 92.25 84 LYS A C 1
ATOM 645 O O . LYS A 1 84 ? -5.163 -4.588 18.223 1.00 92.25 84 LYS A O 1
ATOM 650 N N . GLN A 1 85 ? -6.861 -6.049 18.540 1.00 90.44 85 GLN A N 1
ATOM 651 C CA . GLN A 1 85 ? -6.456 -7.027 17.531 1.00 90.44 85 GLN A CA 1
ATOM 652 C C . GLN A 1 85 ? -6.518 -6.421 16.129 1.00 90.44 85 GLN A C 1
ATOM 654 O O . GLN A 1 85 ? -5.520 -6.458 15.424 1.00 90.44 85 GLN A O 1
A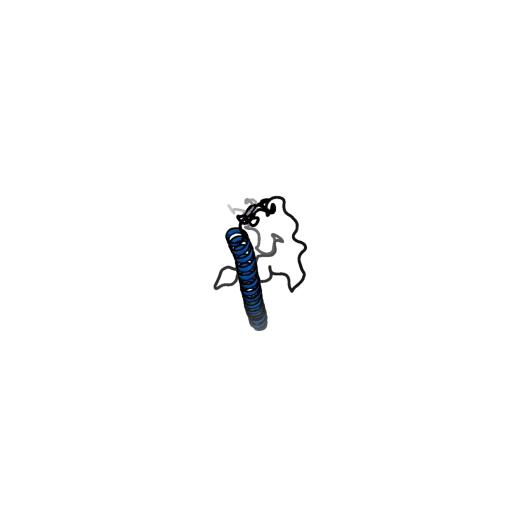TOM 659 N N . GLU A 1 86 ? -7.605 -5.740 15.775 1.00 88.25 86 GLU A N 1
ATOM 660 C CA . GLU A 1 86 ? -7.757 -5.055 14.484 1.00 88.25 86 GLU A CA 1
ATOM 661 C C . GLU A 1 86 ? -6.667 -3.988 14.255 1.00 88.25 86 GLU A C 1
ATOM 663 O O . GLU A 1 86 ? -6.039 -3.888 13.201 1.00 88.25 86 GLU A O 1
ATOM 668 N N . ARG A 1 87 ? -6.348 -3.190 15.282 1.00 91.25 87 ARG A N 1
ATOM 669 C CA . ARG A 1 87 ? -5.238 -2.227 15.186 1.00 91.25 87 ARG A CA 1
ATOM 670 C C . ARG A 1 87 ? -3.892 -2.919 15.011 1.00 91.25 87 ARG A C 1
ATOM 672 O O . ARG A 1 87 ? -2.992 -2.341 14.399 1.00 91.25 87 ARG A O 1
ATOM 679 N N . GLN A 1 88 ? -3.722 -4.103 15.587 1.00 94.19 88 GLN A N 1
ATOM 680 C CA . GLN A 1 88 ? -2.508 -4.892 15.449 1.00 94.19 88 GLN A CA 1
ATOM 681 C C . GLN A 1 88 ? -2.393 -5.486 14.042 1.00 94.19 88 GLN A C 1
ATOM 683 O O . GLN A 1 88 ? -1.339 -5.306 13.432 1.00 94.19 88 GLN A O 1
ATOM 688 N N . THR A 1 89 ? -3.452 -6.098 13.504 1.00 90.12 89 THR A N 1
ATOM 689 C CA . THR A 1 89 ? -3.476 -6.632 12.130 1.00 90.12 89 THR A CA 1
ATOM 690 C C . THR A 1 89 ? -3.182 -5.524 11.125 1.00 90.12 89 THR A C 1
ATOM 692 O O . THR A 1 89 ? -2.213 -5.623 10.375 1.00 90.12 89 THR A O 1
ATOM 695 N N . ARG A 1 90 ? -3.845 -4.367 11.256 1.00 92.56 90 ARG A N 1
ATOM 696 C CA . ARG A 1 90 ? -3.606 -3.203 10.389 1.00 92.56 90 ARG A CA 1
ATOM 697 C C . ARG A 1 90 ? -2.171 -2.670 10.455 1.00 92.56 90 ARG A C 1
ATOM 699 O O . ARG A 1 90 ? -1.623 -2.187 9.463 1.00 92.56 90 ARG A O 1
ATOM 706 N N . ARG A 1 91 ? -1.527 -2.707 11.630 1.00 95.00 91 ARG A N 1
ATOM 707 C CA . ARG A 1 91 ? -0.106 -2.321 11.767 1.00 95.00 91 ARG A CA 1
ATOM 708 C C . ARG A 1 91 ? 0.809 -3.306 11.047 1.00 95.00 91 ARG A C 1
ATOM 710 O O . ARG A 1 91 ? 1.785 -2.864 10.438 1.00 95.00 91 ARG A O 1
ATOM 717 N N . VAL A 1 92 ? 0.510 -4.601 11.131 1.00 95.81 92 VAL A N 1
ATOM 718 C CA . VAL A 1 92 ? 1.257 -5.654 10.438 1.00 95.81 92 VAL A CA 1
ATOM 719 C C . VAL A 1 92 ? 1.086 -5.506 8.930 1.00 95.81 92 VAL A C 1
ATOM 721 O O . VAL A 1 92 ? 2.094 -5.365 8.251 1.00 95.81 92 VAL A O 1
ATOM 724 N N . GLU A 1 93 ? -0.141 -5.392 8.427 1.00 90.75 93 GLU A N 1
ATOM 725 C CA . GLU A 1 93 ? -0.447 -5.175 7.003 1.00 90.75 93 GLU A CA 1
ATOM 726 C C . GLU A 1 93 ? 0.237 -3.924 6.445 1.00 90.75 93 GLU A C 1
ATOM 728 O O . GLU A 1 93 ? 0.887 -3.945 5.402 1.00 90.75 93 GLU A O 1
ATOM 733 N N . LYS A 1 94 ? 0.174 -2.803 7.174 1.00 93.69 94 LYS A N 1
ATOM 734 C CA . LYS A 1 94 ? 0.881 -1.583 6.770 1.00 93.69 94 LYS A CA 1
ATOM 735 C C . LYS A 1 94 ? 2.390 -1.815 6.678 1.00 93.69 94 LYS A C 1
ATOM 737 O O . LYS A 1 94 ? 3.047 -1.252 5.800 1.00 93.69 94 LYS A O 1
ATOM 742 N N . LYS A 1 95 ? 2.958 -2.593 7.603 1.00 96.38 95 LYS A N 1
ATOM 743 C CA . LYS A 1 95 ? 4.389 -2.907 7.622 1.00 96.38 95 LYS A CA 1
ATOM 744 C C . LYS A 1 95 ? 4.759 -3.833 6.465 1.00 96.38 95 LYS A C 1
ATOM 746 O O . LYS A 1 95 ? 5.731 -3.528 5.781 1.00 96.38 95 LYS A O 1
ATOM 751 N N . THR A 1 96 ? 4.004 -4.905 6.233 1.00 94.81 96 THR A N 1
ATOM 752 C CA . THR A 1 96 ? 4.238 -5.843 5.127 1.00 94.81 96 THR A CA 1
ATOM 753 C C . THR A 1 96 ? 4.121 -5.123 3.792 1.00 94.81 96 THR A C 1
ATOM 755 O O . THR A 1 96 ? 5.071 -5.154 3.022 1.00 94.81 96 THR A O 1
ATOM 758 N N . ASN A 1 97 ? 3.060 -4.343 3.572 1.00 92.50 97 ASN A N 1
ATOM 759 C CA . ASN A 1 97 ? 2.888 -3.563 2.346 1.00 92.50 97 ASN A CA 1
ATOM 760 C C . ASN A 1 97 ? 4.048 -2.583 2.144 1.00 92.50 97 ASN A C 1
ATOM 762 O O . ASN A 1 97 ? 4.643 -2.533 1.071 1.00 92.50 97 ASN A O 1
ATOM 766 N N . LYS A 1 98 ? 4.447 -1.843 3.187 1.00 91.81 98 LYS A N 1
ATOM 767 C CA . LYS A 1 98 ? 5.594 -0.927 3.098 1.00 91.81 98 LYS A CA 1
ATOM 768 C C . LYS A 1 98 ? 6.889 -1.650 2.708 1.00 91.81 98 LYS A C 1
ATOM 770 O O . LYS A 1 98 ? 7.690 -1.076 1.973 1.00 91.81 98 LYS A O 1
ATOM 775 N N . LEU A 1 99 ? 7.115 -2.860 3.219 1.00 93.25 99 LEU A N 1
ATOM 776 C CA . LEU A 1 99 ? 8.284 -3.668 2.868 1.00 93.25 99 LEU A CA 1
ATOM 777 C C . LEU A 1 99 ? 8.200 -4.176 1.427 1.00 93.25 99 LEU A C 1
ATOM 779 O O . LEU A 1 99 ? 9.155 -3.970 0.687 1.00 93.25 99 LEU A O 1
ATOM 783 N N . LEU A 1 100 ? 7.050 -4.708 1.007 1.00 89.75 100 LEU A N 1
ATOM 784 C CA . LEU A 1 100 ? 6.814 -5.169 -0.365 1.00 89.75 100 LEU A CA 1
ATOM 785 C C . LEU A 1 100 ? 7.081 -4.056 -1.388 1.00 89.75 100 LEU A C 1
ATOM 787 O O . LEU A 1 100 ? 7.872 -4.237 -2.308 1.00 89.75 100 LEU A O 1
ATOM 791 N N . PHE A 1 101 ? 6.526 -2.857 -1.180 1.00 86.81 101 PHE A N 1
ATOM 792 C CA . PHE A 1 101 ? 6.782 -1.713 -2.066 1.00 86.81 101 PHE A CA 1
ATOM 793 C C . PHE A 1 101 ? 8.249 -1.256 -2.055 1.00 86.81 101 PHE A C 1
ATOM 795 O O . PHE A 1 101 ? 8.756 -0.766 -3.064 1.00 86.81 101 PHE A O 1
ATOM 802 N N . LYS A 1 102 ? 8.949 -1.394 -0.923 1.00 88.75 102 LYS A N 1
ATOM 803 C CA . LYS A 1 102 ? 10.374 -1.052 -0.825 1.00 88.75 102 LYS A CA 1
ATOM 804 C C . LYS A 1 102 ? 11.242 -2.043 -1.604 1.00 88.75 102 LYS A C 1
ATOM 806 O O . LYS A 1 102 ? 12.180 -1.624 -2.279 1.00 88.75 102 LYS A O 1
ATOM 811 N N . GLU A 1 103 ? 10.957 -3.335 -1.490 1.00 88.81 103 GLU A N 1
ATOM 812 C CA . GLU A 1 103 ? 11.658 -4.388 -2.230 1.00 88.81 103 GLU A CA 1
ATOM 813 C C . GLU A 1 103 ? 11.404 -4.272 -3.730 1.00 88.81 103 GLU A C 1
ATOM 815 O O . GLU A 1 103 ? 12.353 -4.319 -4.515 1.00 88.81 103 GLU A O 1
ATOM 820 N N . GLU A 1 104 ? 10.155 -4.005 -4.110 1.00 85.19 104 GLU A N 1
ATOM 821 C CA . GLU A 1 104 ? 9.771 -3.797 -5.501 1.00 85.19 104 GLU A CA 1
ATOM 822 C C . GLU A 1 104 ? 10.515 -2.622 -6.128 1.00 85.19 104 GLU A C 1
ATOM 824 O O . GLU A 1 104 ? 11.100 -2.745 -7.205 1.00 85.19 104 GLU A O 1
ATOM 829 N N . ARG A 1 105 ? 10.582 -1.494 -5.412 1.00 83.94 105 ARG A N 1
ATOM 830 C CA . ARG A 1 105 ? 11.357 -0.333 -5.853 1.00 83.94 105 ARG A CA 1
ATOM 831 C C . ARG A 1 105 ? 12.820 -0.703 -6.100 1.00 83.94 105 ARG A C 1
ATOM 833 O O . ARG A 1 105 ? 13.349 -0.423 -7.171 1.00 83.94 105 ARG A O 1
ATOM 840 N N . LYS A 1 106 ? 13.457 -1.397 -5.152 1.00 85.19 106 LYS A N 1
ATOM 841 C CA . LYS A 1 106 ? 14.855 -1.842 -5.288 1.00 85.19 106 LYS A CA 1
ATOM 842 C C . LYS A 1 106 ? 15.048 -2.763 -6.500 1.00 85.19 106 LYS A C 1
ATOM 844 O O . LYS A 1 106 ? 16.092 -2.722 -7.150 1.00 85.19 106 LYS A O 1
ATOM 849 N N . ARG A 1 107 ? 14.072 -3.622 -6.806 1.00 83.81 107 ARG A N 1
ATOM 850 C CA . ARG A 1 107 ? 14.100 -4.504 -7.983 1.00 83.81 107 ARG A CA 1
ATOM 851 C C . ARG A 1 107 ? 14.017 -3.710 -9.286 1.00 83.81 107 ARG A C 1
ATOM 853 O O . ARG A 1 107 ? 14.751 -4.015 -10.229 1.00 83.81 107 ARG A O 1
ATOM 860 N N . GLN A 1 108 ? 13.170 -2.686 -9.331 1.00 78.69 108 GLN A N 1
ATOM 861 C CA . GLN A 1 108 ? 13.032 -1.817 -10.498 1.00 78.69 108 GLN A CA 1
ATOM 862 C C . GLN A 1 108 ? 14.274 -0.962 -10.727 1.00 78.69 108 GLN A C 1
ATOM 864 O O . GLN A 1 108 ? 14.778 -0.957 -11.844 1.00 78.69 108 GLN A O 1
ATOM 869 N N . GLU A 1 109 ? 14.832 -0.349 -9.680 1.00 79.12 109 GLU A N 1
ATOM 870 C CA . GLU A 1 109 ? 16.087 0.416 -9.755 1.00 79.12 109 GLU A CA 1
ATOM 871 C C . GLU A 1 109 ? 17.230 -0.434 -10.335 1.00 79.12 109 GLU A C 1
ATOM 873 O O . GLU A 1 109 ? 17.963 0.012 -11.216 1.00 79.12 109 GLU A O 1
ATOM 878 N N . LYS A 1 110 ? 17.351 -1.698 -9.902 1.00 80.50 110 LYS A N 1
ATOM 879 C CA . LYS A 1 110 ? 18.334 -2.649 -10.450 1.00 80.50 110 LYS A CA 1
ATOM 880 C C . LYS A 1 110 ? 18.076 -3.009 -11.911 1.00 80.50 110 LYS A C 1
ATOM 882 O O . LYS A 1 110 ? 19.011 -3.134 -12.693 1.00 80.50 110 LYS A O 1
ATOM 887 N N . SER A 1 111 ? 16.816 -3.227 -12.275 1.00 74.19 111 SER A N 1
ATOM 888 C CA . SER A 1 111 ? 16.451 -3.612 -13.643 1.00 74.19 111 SER A CA 1
ATOM 889 C C . SER A 1 111 ? 16.647 -2.447 -14.616 1.00 74.19 111 SER A C 1
ATOM 891 O O . SER A 1 111 ? 17.133 -2.643 -15.728 1.00 74.19 111 SER A O 1
ATOM 893 N N . GLN A 1 112 ? 16.327 -1.225 -14.183 1.00 70.44 112 GLN A N 1
ATOM 894 C CA . GLN A 1 112 ? 16.584 0.000 -14.933 1.00 70.44 112 GLN A CA 1
ATOM 895 C C . GLN A 1 112 ? 18.085 0.260 -15.083 1.00 70.44 112 GLN A C 1
ATOM 897 O O . GLN A 1 112 ? 18.541 0.495 -16.202 1.00 70.44 112 GLN A O 1
ATOM 902 N N . SER A 1 113 ? 18.873 0.151 -14.008 1.00 65.31 113 SER A N 1
ATOM 903 C CA . SER A 1 113 ? 20.326 0.344 -14.093 1.00 65.31 113 SER A CA 1
ATOM 904 C C . SER A 1 113 ? 20.995 -0.693 -14.999 1.00 65.31 113 SER A C 1
ATOM 906 O O . SER A 1 113 ? 21.820 -0.326 -15.832 1.00 65.31 113 SER A O 1
ATOM 908 N N . ALA A 1 114 ? 20.577 -1.961 -14.939 1.00 63.06 114 ALA A N 1
ATOM 909 C CA . ALA A 1 114 ? 21.051 -2.997 -15.857 1.00 63.06 114 ALA A CA 1
ATOM 910 C C . ALA A 1 114 ? 20.681 -2.702 -17.325 1.00 63.06 114 ALA A C 1
ATOM 912 O O . ALA A 1 114 ? 21.494 -2.929 -18.220 1.00 63.06 114 ALA A O 1
ATOM 913 N N . SER A 1 115 ? 19.488 -2.148 -17.584 1.00 59.50 115 SER A N 1
ATOM 914 C CA . SER A 1 115 ? 19.079 -1.758 -18.942 1.00 59.50 115 SER A CA 1
ATOM 915 C C . SER A 1 115 ? 19.901 -0.598 -19.520 1.00 59.50 115 SER A C 1
ATOM 917 O O . SER A 1 115 ? 20.131 -0.570 -20.725 1.00 59.50 115 SER A O 1
ATOM 919 N N . LEU A 1 116 ? 20.403 0.311 -18.673 1.00 56.97 116 LEU A N 1
ATOM 920 C CA . LEU A 1 116 ? 21.274 1.419 -19.085 1.00 56.97 116 LEU A CA 1
ATOM 921 C C . LEU A 1 116 ? 22.698 0.953 -19.426 1.00 56.97 116 LEU A C 1
ATOM 923 O O . LEU A 1 116 ? 23.336 1.530 -20.303 1.00 56.97 116 LEU A O 1
ATOM 927 N N . VAL A 1 117 ? 23.201 -0.092 -18.761 1.00 55.72 117 VAL A N 1
ATOM 928 C CA . VAL A 1 117 ? 24.533 -0.660 -19.045 1.00 55.72 117 VAL A CA 1
ATOM 929 C C . VAL A 1 117 ? 24.553 -1.375 -20.400 1.00 55.72 117 VAL A C 1
ATOM 931 O O . VAL A 1 117 ? 25.523 -1.248 -21.140 1.00 55.72 117 VAL A O 1
ATOM 934 N N . GLY A 1 118 ? 23.462 -2.055 -20.767 1.00 48.59 118 GLY A N 1
ATOM 935 C CA . GLY A 1 118 ? 23.338 -2.749 -22.054 1.00 48.59 118 GLY A CA 1
ATOM 936 C C . GLY A 1 118 ? 23.197 -1.838 -23.281 1.00 48.59 118 GLY A C 1
ATOM 937 O O . GLY A 1 118 ? 23.335 -2.328 -24.392 1.00 48.59 118 GLY A O 1
ATOM 938 N N . GLN A 1 119 ? 22.935 -0.538 -23.104 1.00 50.69 119 GLN A N 1
ATOM 939 C CA . GLN A 1 119 ? 22.845 0.437 -24.205 1.00 50.69 119 GLN A CA 1
ATOM 940 C C . GLN A 1 119 ? 24.175 1.148 -24.509 1.00 50.69 119 GLN A C 1
ATOM 942 O O . GLN A 1 119 ? 24.236 1.933 -25.445 1.00 50.69 119 GLN A O 1
ATOM 947 N N . LYS A 1 120 ? 25.235 0.915 -23.720 1.00 46.38 120 LYS A N 1
ATOM 948 C CA . LYS A 1 120 ? 26.551 1.562 -23.899 1.00 46.38 120 LYS A CA 1
ATOM 949 C C . LYS A 1 120 ? 27.548 0.747 -24.730 1.00 46.38 120 LYS A C 1
ATOM 951 O O . LYS A 1 120 ? 28.711 1.130 -24.814 1.00 46.38 120 LYS A O 1
ATOM 956 N N . ILE A 1 121 ? 27.116 -0.372 -25.303 1.00 41.41 121 ILE A N 1
ATOM 957 C CA . ILE A 1 121 ? 27.931 -1.210 -26.183 1.00 41.41 121 ILE A CA 1
ATOM 958 C C . ILE A 1 121 ? 27.238 -1.232 -27.545 1.00 41.41 121 ILE A C 1
ATOM 960 O O . ILE A 1 121 ? 26.590 -2.212 -27.883 1.00 41.41 121 ILE A O 1
ATOM 964 N N . GLU A 1 122 ? 27.301 -0.112 -28.258 1.00 38.25 122 GLU A N 1
ATOM 965 C CA . GLU A 1 122 ? 27.102 0.011 -29.709 1.00 38.25 122 GLU A CA 1
ATOM 966 C C . GLU A 1 122 ? 27.696 1.347 -30.170 1.00 38.25 122 GLU A C 1
ATOM 968 O O . GLU A 1 122 ? 27.431 2.372 -29.496 1.00 38.25 122 GLU A O 1
#

Sequence (122 aa):
TYSNLYNHPTLIKESSKKDSGEKRINLSKREGIPLGVLSDGKKNESPQGPGANQSEESQRPSASHVRSRGETAEVKKARKQLVKQERQTRRVEKKTNKLLFKEERKRQEKSQSASLVGQKIE

Foldseek 3Di:
DDDDPPDDDDDDDDDDPPRVPDDDFDADPPPRHGAPPPPPPPPPPPPPDVPPPDDDPPPPPPLDPDDDDPDDPVSVVVSVVVVVVVVVVVVVVVVVVVVVVVVVVVVSVVSVVVVVVVVPPD

Organism: Paramuricea clavata (NCBI:txid317549)

Radius of gyration: 28.56 Å; chains: 1; bounding box: 53×25×108 Å